Protein AF-A0A379X182-F1 (afdb_monomer_lite)

Secondary structure (DSSP, 8-state):
---SS-TTHHHHHHHHHHHT--GGGS------HHHHHHHHHHHHHTT----HHHHHHHHHHHHHPPTTPBP-----S-GGGGHHHHHHHHT---------TT-------------BPPP---

InterPro domains:
  IPR036052 Tryptophan synthase beta chain-like, PALP domain superfamily [G3DSA:3.40.50.1100] (1-92)
  IPR036052 Tryptophan synthase beta chain-like, PALP domain superfamily [SSF53686] (1-104)
  IPR051166 Threonine Synthase [PTHR42690] (25-92)

Radius of gyration: 17.29 Å; chains: 1; bounding box: 38×38×46 Å

Foldseek 3Di:
DDDPDPPCVVVVVVVCVVVVHDPVVDQDDDDDPVQLLVLQQVCVVVVAHAASVQSRQVVSQVVPDDPQWDWDTFRPDDCLVVQVVSCVSNVDDDPDPPVDPPDDDNPPDGDDTDRDRDDPDD

Organism: Salmonella enterica I (NCBI:txid59201)

pLDDT: mean 74.04, std 20.97, range [29.3, 92.88]

Structure (mmCIF, N/CA/C/O backbone):
data_AF-A0A379X182-F1
#
_entry.id   AF-A0A379X182-F1
#
loop_
_atom_site.group_PDB
_atom_site.id
_atom_site.type_symbol
_atom_site.label_atom_id
_atom_site.label_alt_id
_atom_site.label_comp_id
_atom_site.label_asym_id
_atom_site.label_entity_id
_atom_site.label_seq_id
_atom_site.pdbx_PDB_ins_code
_atom_site.Cartn_x
_atom_site.Cartn_y
_atom_site.Cartn_z
_atom_site.occupancy
_atom_site.B_iso_or_equiv
_atom_site.auth_seq_id
_atom_site.auth_comp_id
_atom_site.auth_asym_id
_atom_site.auth_atom_id
_atom_site.pdbx_PDB_model_num
ATOM 1 N N . MET A 1 1 ? 5.356 5.959 5.807 1.00 68.06 1 MET A N 1
ATOM 2 C CA . MET A 1 1 ? 6.675 5.278 5.816 1.00 68.06 1 MET A CA 1
ATOM 3 C C . MET A 1 1 ? 7.684 6.350 5.504 1.00 68.06 1 MET A C 1
ATOM 5 O O . MET A 1 1 ? 7.757 6.772 4.357 1.00 68.06 1 MET A O 1
ATOM 9 N N . ASP A 1 2 ? 8.414 6.812 6.511 1.00 71.25 2 ASP A N 1
ATOM 10 C CA . ASP A 1 2 ? 9.098 8.100 6.404 1.00 71.25 2 ASP A CA 1
ATOM 11 C C . ASP A 1 2 ? 10.567 7.863 6.065 1.00 71.25 2 ASP A C 1
ATOM 13 O O . ASP A 1 2 ? 11.452 7.887 6.916 1.00 71.25 2 ASP A O 1
ATOM 17 N N . VAL A 1 3 ? 10.810 7.538 4.794 1.00 74.69 3 VAL A N 1
ATOM 18 C CA . VAL A 1 3 ? 12.151 7.316 4.245 1.00 74.69 3 VAL A CA 1
ATOM 19 C C . VAL A 1 3 ? 12.287 8.140 2.972 1.00 74.69 3 VAL A C 1
ATOM 21 O O . VAL A 1 3 ? 11.701 7.806 1.948 1.00 74.69 3 VAL A O 1
ATOM 24 N N . SER A 1 4 ? 13.075 9.213 3.030 1.00 74.38 4 SER A N 1
ATOM 25 C CA . SER A 1 4 ? 13.344 10.088 1.880 1.00 74.38 4 SER A CA 1
ATOM 26 C C . SER A 1 4 ? 14.515 9.609 1.016 1.00 74.38 4 SER A C 1
ATOM 28 O O . SER A 1 4 ? 14.568 9.921 -0.169 1.00 74.38 4 SER A O 1
ATOM 30 N N . GLN A 1 5 ? 15.445 8.836 1.591 1.00 74.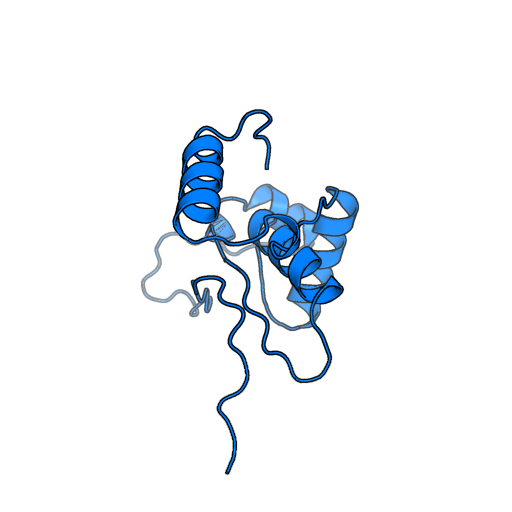25 5 GLN A N 1
ATOM 31 C CA . GLN A 1 5 ? 16.617 8.290 0.900 1.00 74.25 5 GLN A CA 1
ATOM 32 C C . GLN A 1 5 ? 16.759 6.786 1.187 1.00 74.25 5 GLN A C 1
ATOM 34 O O . GLN A 1 5 ? 17.330 6.390 2.208 1.00 74.25 5 GLN A O 1
ATOM 39 N N . PRO A 1 6 ? 16.211 5.914 0.324 1.00 82.06 6 PRO A N 1
ATOM 40 C CA . PRO A 1 6 ? 16.281 4.471 0.517 1.00 82.06 6 PRO A CA 1
ATOM 41 C C . PRO A 1 6 ? 17.712 3.944 0.309 1.00 82.06 6 PRO A C 1
ATOM 43 O O . PRO A 1 6 ? 18.164 3.767 -0.818 1.00 82.06 6 PRO A O 1
ATOM 46 N N . ASN A 1 7 ? 18.407 3.595 1.397 1.00 85.38 7 ASN A N 1
ATOM 47 C CA . ASN A 1 7 ? 19.800 3.107 1.363 1.00 85.38 7 ASN A CA 1
ATOM 48 C C . ASN A 1 7 ? 20.011 1.832 0.510 1.00 85.38 7 ASN A C 1
ATOM 50 O O . ASN A 1 7 ? 21.115 1.537 0.066 1.00 85.38 7 ASN A O 1
ATOM 54 N N . ASN A 1 8 ? 18.952 1.050 0.272 1.00 88.00 8 ASN A N 1
ATOM 55 C CA . ASN A 1 8 ? 19.019 -0.157 -0.559 1.00 88.00 8 ASN A CA 1
ATOM 56 C C . ASN A 1 8 ? 18.764 0.102 -2.053 1.00 88.00 8 ASN A C 1
ATOM 58 O O . ASN A 1 8 ? 18.924 -0.822 -2.847 1.00 88.00 8 ASN A O 1
ATOM 62 N N . TRP A 1 9 ? 18.387 1.317 -2.457 1.00 87.81 9 TRP A N 1
ATOM 63 C CA . TRP A 1 9 ? 18.048 1.620 -3.849 1.00 87.81 9 TRP A CA 1
ATOM 64 C C . TRP A 1 9 ? 19.186 1.358 -4.849 1.00 87.81 9 TRP A C 1
ATOM 66 O O . TRP A 1 9 ? 18.925 0.670 -5.838 1.00 87.81 9 TRP A O 1
ATOM 76 N N . PRO A 1 10 ? 20.458 1.706 -4.560 1.00 89.88 10 PRO A N 1
ATOM 77 C CA . PRO A 1 10 ? 21.566 1.362 -5.456 1.00 89.88 10 PRO A CA 1
ATOM 78 C C . PRO A 1 10 ? 21.709 -0.151 -5.706 1.00 89.88 10 PRO A C 1
ATOM 80 O O . PRO A 1 10 ? 22.172 -0.577 -6.762 1.00 89.88 10 PRO A O 1
ATOM 83 N N . ARG A 1 11 ? 21.285 -1.000 -4.752 1.00 91.62 11 ARG A N 1
ATOM 84 C CA . ARG A 1 11 ? 21.299 -2.465 -4.924 1.00 91.62 11 ARG A CA 1
ATOM 85 C C . ARG A 1 11 ? 20.204 -2.939 -5.879 1.00 91.62 11 ARG A C 1
ATOM 87 O O . ARG A 1 11 ? 20.420 -3.904 -6.607 1.00 91.62 11 ARG A O 1
ATOM 94 N N . VAL A 1 12 ? 19.045 -2.279 -5.868 1.00 88.81 12 VAL A N 1
ATOM 95 C CA . VAL A 1 12 ? 17.940 -2.572 -6.790 1.00 88.81 12 VAL A CA 1
ATOM 96 C C . VAL A 1 12 ? 18.345 -2.197 -8.213 1.00 88.81 12 VAL A C 1
ATOM 98 O O . VAL A 1 12 ? 18.229 -3.027 -9.110 1.00 88.81 12 VAL A O 1
ATOM 101 N N . GLU A 1 13 ? 18.904 -1.002 -8.412 1.00 88.00 13 GLU A N 1
ATOM 102 C CA . GLU A 1 13 ? 19.369 -0.540 -9.728 1.00 88.00 13 GLU A CA 1
ATOM 103 C C . GLU A 1 13 ? 20.413 -1.487 -10.334 1.00 88.00 13 GLU A C 1
ATOM 105 O O . GLU A 1 13 ? 20.289 -1.905 -11.487 1.00 88.00 13 GLU A O 1
ATOM 110 N N . GLU A 1 14 ? 21.403 -1.906 -9.540 1.00 90.50 14 GLU A N 1
ATOM 111 C CA . GLU A 1 14 ? 22.438 -2.833 -10.002 1.00 90.50 14 GLU A CA 1
ATOM 112 C C . GLU A 1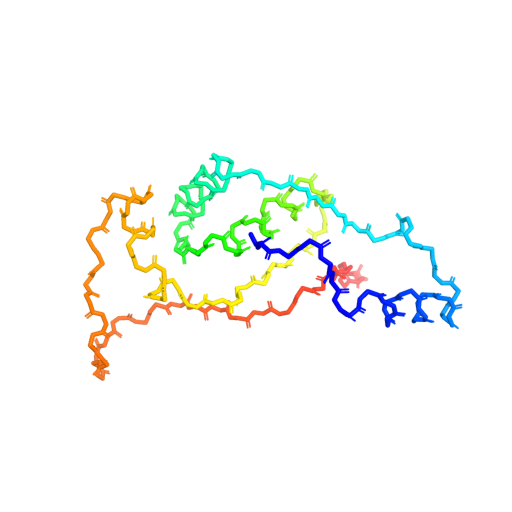 14 ? 21.871 -4.219 -10.351 1.00 90.50 14 GLU A C 1
ATOM 114 O O . GLU A 1 14 ? 22.301 -4.837 -11.329 1.00 90.50 14 GLU A O 1
ATOM 119 N N . LEU A 1 15 ? 20.883 -4.712 -9.596 1.00 91.69 15 LEU A N 1
ATOM 120 C CA . LEU A 1 15 ? 20.220 -5.982 -9.894 1.00 91.69 15 LEU A CA 1
ATOM 121 C C . LEU A 1 15 ? 19.470 -5.922 -11.230 1.00 91.69 15 LEU A C 1
ATOM 123 O O . LEU A 1 15 ? 19.633 -6.820 -12.059 1.00 91.69 15 LEU A O 1
ATOM 127 N N . PHE A 1 16 ? 18.691 -4.860 -11.453 1.00 90.44 16 PHE A N 1
ATOM 128 C CA . PHE A 1 16 ? 17.950 -4.655 -12.700 1.00 90.44 16 PHE A CA 1
ATOM 129 C C . PHE A 1 16 ? 18.900 -4.525 -13.893 1.00 90.44 16 PHE A C 1
ATOM 131 O O . PHE A 1 16 ? 18.687 -5.171 -14.921 1.00 90.44 16 PHE A O 1
ATOM 138 N N . ARG A 1 17 ? 20.008 -3.791 -13.726 1.00 89.69 17 ARG A N 1
ATOM 139 C CA . ARG A 1 17 ? 21.054 -3.657 -14.746 1.00 89.69 17 ARG A CA 1
ATOM 140 C C . ARG A 1 17 ? 21.669 -5.005 -15.121 1.00 89.69 17 ARG A C 1
ATOM 142 O O . ARG A 1 17 ? 21.776 -5.318 -16.302 1.00 89.69 17 ARG A O 1
ATOM 149 N N . ARG A 1 18 ? 22.048 -5.830 -14.135 1.00 92.69 18 ARG A N 1
ATOM 150 C CA . ARG A 1 18 ? 22.664 -7.152 -14.379 1.00 92.69 18 ARG A CA 1
ATOM 151 C C . ARG A 1 18 ? 21.709 -8.164 -14.999 1.00 92.69 18 ARG A C 1
ATOM 153 O O . ARG A 1 18 ? 22.154 -9.050 -15.721 1.00 92.69 18 ARG A O 1
ATOM 160 N N . LYS A 1 19 ? 20.420 -8.071 -14.680 1.00 89.88 19 LYS A N 1
ATOM 161 C CA . LYS A 1 19 ? 19.385 -8.974 -15.196 1.00 89.88 19 LYS A CA 1
ATOM 162 C C . LYS A 1 19 ? 18.754 -8.495 -16.504 1.00 89.88 19 LYS A C 1
ATOM 164 O O . LYS A 1 19 ? 17.941 -9.225 -17.059 1.00 89.88 19 LYS A O 1
ATOM 169 N N . ILE A 1 20 ? 19.158 -7.324 -17.009 1.00 87.94 20 ILE A N 1
ATOM 170 C CA . ILE A 1 20 ? 18.594 -6.695 -18.214 1.00 87.94 20 ILE A CA 1
ATOM 171 C C . ILE A 1 20 ? 17.071 -6.506 -18.055 1.00 87.94 20 ILE A C 1
ATOM 173 O O . ILE A 1 20 ? 16.285 -6.691 -18.980 1.00 87.94 20 ILE A O 1
ATOM 177 N N . TRP A 1 21 ? 16.642 -6.160 -16.840 1.00 89.69 21 TRP A N 1
ATOM 178 C CA . TRP A 1 21 ? 15.251 -5.843 -16.533 1.00 89.69 21 TRP A CA 1
ATOM 179 C C . TRP A 1 21 ? 15.019 -4.344 -16.649 1.00 89.69 21 TRP A C 1
ATOM 181 O O . TRP A 1 21 ? 15.896 -3.535 -16.335 1.00 89.69 21 TRP A O 1
ATOM 191 N N . ARG A 1 22 ? 13.815 -3.956 -17.072 1.00 84.56 22 ARG A N 1
ATOM 192 C CA . ARG A 1 22 ? 13.440 -2.544 -17.156 1.00 84.56 22 ARG A CA 1
ATOM 193 C C . ARG A 1 22 ? 12.808 -2.109 -15.843 1.00 84.56 22 ARG A C 1
ATOM 195 O O . ARG A 1 22 ? 11.845 -2.715 -15.390 1.00 84.56 22 ARG A O 1
ATOM 202 N N . LEU A 1 23 ? 13.297 -1.013 -15.263 1.00 82.50 23 LEU A N 1
ATOM 203 C CA . LEU A 1 23 ? 12.707 -0.429 -14.047 1.00 82.50 23 LEU A CA 1
ATOM 204 C C . LEU A 1 23 ? 11.228 -0.050 -14.232 1.00 82.50 23 LEU A C 1
ATOM 206 O O . LEU A 1 23 ? 10.478 -0.038 -13.265 1.00 82.50 23 LEU A O 1
ATOM 210 N N . THR A 1 24 ? 10.789 0.187 -15.471 1.00 82.00 24 THR A N 1
ATOM 211 C CA . THR A 1 24 ? 9.382 0.443 -15.822 1.00 82.00 24 THR A CA 1
ATOM 212 C C . THR A 1 24 ? 8.453 -0.743 -15.557 1.00 82.00 24 THR A C 1
ATOM 214 O O . THR A 1 24 ? 7.242 -0.567 -15.542 1.00 82.00 24 THR A O 1
ATOM 217 N N . GLU A 1 25 ? 8.990 -1.953 -15.384 1.00 80.75 25 GLU A N 1
ATOM 218 C CA . GLU A 1 25 ? 8.208 -3.153 -15.053 1.00 80.75 25 GLU A CA 1
ATOM 219 C C . GLU A 1 25 ? 7.925 -3.259 -13.542 1.00 80.75 25 GLU A C 1
ATOM 221 O O . GLU A 1 25 ? 7.104 -4.077 -13.119 1.00 80.75 25 GLU A O 1
ATOM 226 N N . LEU A 1 26 ? 8.566 -2.419 -12.718 1.00 83.38 26 LEU A N 1
ATOM 227 C CA . LEU A 1 26 ? 8.331 -2.350 -11.281 1.00 83.38 26 LEU A CA 1
ATOM 228 C C . LEU A 1 26 ? 7.116 -1.461 -10.978 1.00 83.38 26 LEU A C 1
ATOM 230 O O . LEU A 1 26 ? 7.138 -0.254 -11.210 1.00 83.38 26 LEU A O 1
ATOM 234 N N . GLY A 1 27 ? 6.065 -2.057 -10.413 1.00 83.38 27 GLY A N 1
ATOM 235 C CA . GLY A 1 27 ? 4.910 -1.313 -9.912 1.00 83.38 27 GLY A CA 1
ATOM 236 C C . GLY A 1 27 ? 5.283 -0.438 -8.713 1.00 83.38 27 GLY A C 1
ATOM 237 O O . GLY A 1 27 ? 5.973 -0.885 -7.796 1.00 83.38 27 GLY A O 1
ATOM 238 N N . TYR A 1 28 ? 4.815 0.808 -8.708 1.00 85.88 28 TYR A N 1
ATOM 239 C CA . TYR A 1 28 ? 5.022 1.759 -7.617 1.00 85.88 28 TYR A CA 1
ATOM 240 C C . TYR A 1 28 ? 3.737 2.540 -7.345 1.00 85.88 28 TYR A C 1
ATOM 242 O O . TYR A 1 28 ? 2.915 2.729 -8.240 1.00 85.88 28 TYR A O 1
ATOM 250 N N . ALA A 1 29 ? 3.550 2.989 -6.108 1.00 86.75 29 ALA A N 1
ATOM 251 C CA . ALA A 1 29 ? 2.463 3.886 -5.737 1.00 86.75 29 ALA A CA 1
ATOM 252 C C . ALA A 1 29 ? 2.867 4.714 -4.515 1.00 86.75 29 ALA A C 1
ATOM 254 O O . ALA A 1 29 ? 3.627 4.246 -3.665 1.00 86.75 29 ALA A O 1
ATOM 255 N N . ALA A 1 30 ? 2.317 5.921 -4.417 1.00 87.69 30 ALA A N 1
ATOM 256 C CA . ALA A 1 30 ? 2.350 6.735 -3.211 1.00 87.69 30 ALA A CA 1
ATOM 257 C C . ALA A 1 30 ? 0.923 6.832 -2.666 1.00 87.69 30 ALA A C 1
ATOM 259 O O . ALA A 1 30 ? -0.018 7.039 -3.429 1.00 87.69 30 ALA A O 1
ATOM 260 N N . VAL A 1 31 ? 0.767 6.642 -1.360 1.00 89.56 31 VAL A N 1
ATOM 261 C CA . VAL A 1 31 ? -0.532 6.643 -0.683 1.00 89.56 31 VAL A CA 1
ATOM 262 C C . VAL A 1 31 ? -0.431 7.588 0.503 1.00 89.56 31 VAL A C 1
ATOM 264 O O . VAL A 1 31 ? 0.517 7.491 1.279 1.00 89.56 31 VAL A O 1
ATOM 267 N N . ASP A 1 32 ? -1.388 8.503 0.621 1.00 91.62 32 ASP A N 1
ATOM 268 C CA . ASP A 1 32 ? -1.471 9.429 1.748 1.00 91.62 32 ASP A CA 1
ATOM 269 C C . ASP A 1 32 ? -2.117 8.786 2.989 1.00 91.62 32 ASP A C 1
ATOM 271 O O . ASP A 1 32 ? -2.698 7.691 2.950 1.00 91.62 32 ASP A O 1
ATOM 275 N N . ASP A 1 33 ? -2.030 9.485 4.118 1.00 89.31 33 ASP A N 1
ATOM 276 C CA . ASP A 1 33 ? -2.562 8.998 5.389 1.00 89.31 33 ASP A CA 1
ATOM 277 C C . ASP A 1 33 ? -4.085 8.846 5.360 1.00 89.31 33 ASP A C 1
ATOM 279 O O . ASP A 1 33 ? -4.619 7.893 5.925 1.00 89.31 33 ASP A O 1
ATOM 283 N N . THR A 1 34 ? -4.806 9.733 4.669 1.00 91.75 34 THR A N 1
ATOM 284 C CA . THR A 1 34 ? -6.275 9.676 4.607 1.00 91.75 34 THR A CA 1
ATOM 285 C C . THR A 1 34 ? -6.757 8.417 3.884 1.00 91.75 34 THR A C 1
ATOM 287 O O . THR A 1 34 ? -7.628 7.692 4.373 1.00 91.75 34 THR A O 1
ATOM 290 N N . THR A 1 35 ? -6.107 8.086 2.773 1.00 91.88 35 THR A N 1
ATOM 291 C CA . THR A 1 35 ? -6.336 6.884 1.978 1.00 91.88 35 THR A CA 1
ATOM 292 C C . THR A 1 35 ? -5.912 5.643 2.755 1.00 91.88 35 THR A C 1
ATOM 294 O O . THR A 1 35 ? -6.601 4.621 2.713 1.00 91.88 35 THR A O 1
ATOM 297 N N . THR A 1 36 ? -4.822 5.722 3.521 1.00 91.44 36 THR A N 1
ATOM 298 C CA . THR A 1 36 ? -4.374 4.634 4.401 1.00 91.44 36 THR A CA 1
ATOM 299 C C . THR A 1 36 ? -5.432 4.309 5.457 1.00 91.44 36 THR A C 1
ATOM 301 O O . THR A 1 36 ? -5.796 3.143 5.626 1.00 91.44 36 THR A O 1
ATOM 304 N N . GLN A 1 37 ? -6.006 5.324 6.108 1.00 91.19 37 GLN A N 1
ATOM 305 C CA . GLN A 1 37 ? -7.070 5.146 7.102 1.00 91.19 37 GLN A CA 1
ATOM 306 C C . GLN A 1 37 ? -8.333 4.522 6.496 1.00 91.19 37 GLN A C 1
ATOM 308 O O . GLN A 1 37 ? -8.891 3.575 7.056 1.00 91.19 37 GLN A O 1
ATOM 313 N N . GLN A 1 38 ? -8.764 5.004 5.327 1.00 92.88 38 GLN A N 1
ATOM 314 C CA . GLN A 1 38 ? -9.895 4.419 4.598 1.00 92.88 38 GLN A CA 1
ATOM 315 C C . GLN A 1 38 ? -9.628 2.955 4.241 1.00 92.88 38 GLN A C 1
ATOM 317 O O . GLN A 1 38 ? -10.460 2.085 4.492 1.00 92.88 38 GLN A O 1
ATOM 322 N N . THR A 1 39 ? -8.427 2.660 3.748 1.00 92.69 39 THR A N 1
ATOM 323 C CA . THR A 1 39 ? -8.017 1.304 3.378 1.00 92.69 39 THR A CA 1
ATOM 324 C C . THR A 1 39 ? -8.023 0.356 4.580 1.00 92.69 39 THR A C 1
ATOM 326 O O . THR A 1 39 ? -8.463 -0.789 4.474 1.00 92.69 39 THR A O 1
ATOM 329 N N . MET A 1 40 ? -7.600 0.820 5.759 1.00 90.44 4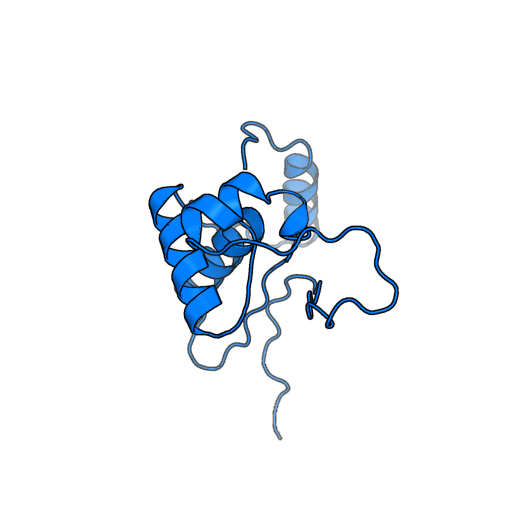0 MET A N 1
ATOM 330 C CA . MET A 1 40 ? -7.694 0.028 6.989 1.00 90.44 40 MET A CA 1
ATOM 331 C C . MET A 1 40 ? -9.149 -0.303 7.353 1.00 90.44 40 MET A C 1
ATOM 333 O O . MET A 1 40 ? -9.433 -1.421 7.793 1.00 90.44 40 MET A O 1
ATOM 337 N N . ARG A 1 41 ? -10.082 0.632 7.138 1.00 89.88 41 ARG A N 1
ATOM 338 C CA . ARG A 1 41 ? -11.521 0.402 7.352 1.00 89.88 41 ARG A CA 1
ATOM 339 C C . ARG A 1 41 ? -12.087 -0.607 6.353 1.00 89.88 41 ARG A C 1
ATOM 341 O O . ARG A 1 41 ? -12.843 -1.488 6.755 1.00 89.88 41 ARG A O 1
ATOM 348 N N . GLU A 1 42 ? -11.678 -0.540 5.088 1.00 90.88 42 GLU A N 1
ATOM 349 C CA . GLU A 1 42 ? -12.050 -1.533 4.073 1.00 90.88 42 GLU A CA 1
ATOM 350 C C . GLU A 1 42 ? -11.546 -2.939 4.424 1.00 90.88 42 GLU A C 1
ATOM 352 O O . GLU A 1 42 ? -12.299 -3.910 4.353 1.00 90.88 42 GLU A O 1
ATOM 357 N N . LEU A 1 43 ? -10.278 -3.064 4.830 1.00 88.44 43 LEU A N 1
ATOM 358 C CA . LEU A 1 43 ? -9.697 -4.343 5.247 1.00 88.44 43 LEU A CA 1
ATOM 359 C C . LEU A 1 43 ? -10.449 -4.920 6.452 1.00 88.44 43 LEU A C 1
ATOM 361 O O . LEU A 1 43 ? -10.799 -6.103 6.450 1.00 88.44 43 LEU A O 1
ATOM 365 N N . LYS A 1 44 ? -10.798 -4.072 7.428 1.00 86.12 44 LYS A N 1
ATOM 366 C CA . LYS A 1 44 ? -11.642 -4.462 8.565 1.00 86.12 44 LYS A CA 1
ATOM 367 C C . LYS A 1 44 ? -13.017 -4.951 8.108 1.00 86.12 44 LYS A C 1
ATOM 369 O O . LYS A 1 44 ? -13.483 -5.960 8.631 1.00 86.12 44 LYS A O 1
ATOM 374 N N . ALA A 1 45 ? -13.651 -4.286 7.140 1.00 87.25 45 ALA A N 1
ATOM 375 C CA . ALA A 1 45 ? -14.937 -4.714 6.583 1.00 87.25 45 ALA A CA 1
ATOM 376 C C . ALA A 1 45 ? -14.849 -6.088 5.891 1.00 87.25 45 ALA A C 1
ATOM 378 O O . ALA A 1 45 ? -15.807 -6.855 5.921 1.00 87.25 45 ALA A O 1
ATOM 379 N N . LYS A 1 46 ? -13.676 -6.444 5.351 1.00 87.69 46 LYS A N 1
ATOM 380 C CA . LYS A 1 46 ? -13.364 -7.787 4.831 1.00 87.69 46 LYS A CA 1
ATOM 381 C C . LYS A 1 46 ? -12.988 -8.808 5.917 1.00 87.69 46 LYS A C 1
ATOM 383 O O . LYS A 1 46 ? -12.665 -9.947 5.594 1.00 87.69 46 LYS A O 1
ATOM 388 N N . GLY A 1 47 ? -13.008 -8.423 7.194 1.00 84.75 47 GLY A N 1
ATOM 389 C CA . GLY A 1 47 ? -12.660 -9.290 8.322 1.00 84.75 47 GLY A CA 1
ATOM 390 C C . GLY A 1 47 ? -11.159 -9.390 8.618 1.00 84.75 47 GLY A C 1
ATOM 391 O O . GLY A 1 47 ? -10.761 -10.235 9.418 1.00 84.75 47 GLY A O 1
ATOM 392 N N . TYR A 1 48 ? -10.324 -8.536 8.017 1.00 83.62 48 TYR A N 1
ATOM 393 C CA . TYR A 1 48 ? -8.876 -8.525 8.227 1.00 83.62 48 TYR A CA 1
ATOM 394 C C . TYR A 1 48 ? -8.421 -7.252 8.947 1.00 83.62 48 TYR A C 1
ATOM 396 O O . TYR A 1 48 ? -8.553 -6.142 8.434 1.00 83.62 48 TYR A O 1
ATOM 404 N N . ILE A 1 49 ? -7.859 -7.398 10.148 1.00 84.56 49 ILE A N 1
ATOM 405 C CA . ILE A 1 49 ? -7.296 -6.262 10.885 1.00 84.56 49 ILE A CA 1
ATOM 406 C C . ILE A 1 49 ? -5.838 -6.094 10.469 1.00 84.56 49 ILE A C 1
ATOM 408 O O . ILE A 1 49 ? -4.992 -6.924 10.793 1.00 84.56 49 ILE A O 1
ATOM 412 N N . SER A 1 50 ? -5.568 -4.992 9.781 1.00 85.38 50 SER A N 1
ATOM 413 C CA . SER A 1 50 ? -4.238 -4.629 9.306 1.00 85.38 50 SER A CA 1
ATOM 414 C C . SER A 1 50 ? -3.662 -3.439 10.074 1.00 85.38 50 SER A C 1
ATOM 416 O O . SER A 1 50 ? -4.326 -2.822 10.907 1.00 85.38 50 SER A O 1
ATOM 418 N N . GLU A 1 51 ? -2.413 -3.117 9.769 1.00 86.44 51 GLU A N 1
ATOM 419 C CA . GLU A 1 51 ? -1.680 -1.948 10.252 1.00 86.44 51 GLU A CA 1
ATOM 420 C C . GLU A 1 51 ? -1.358 -0.994 9.079 1.00 86.44 51 GLU A C 1
ATOM 422 O O . GLU A 1 51 ? -1.530 -1.398 7.919 1.00 86.44 51 GLU A O 1
ATOM 427 N N . PRO A 1 52 ? -0.974 0.273 9.333 1.00 87.38 52 PRO A N 1
ATOM 428 C CA . PRO A 1 52 ? -0.879 1.284 8.280 1.00 87.38 52 PRO A CA 1
ATOM 429 C C . PRO A 1 52 ? 0.114 0.942 7.154 1.00 87.38 52 PRO A C 1
ATOM 431 O O . PRO A 1 52 ? -0.178 1.230 5.997 1.00 87.38 52 PRO A O 1
ATOM 434 N N . HIS A 1 53 ? 1.240 0.273 7.426 1.00 88.19 53 HIS A N 1
ATOM 435 C CA . HIS A 1 53 ? 2.234 -0.068 6.395 1.00 88.19 53 HIS A CA 1
ATOM 436 C C . HIS A 1 53 ? 1.675 -1.094 5.397 1.00 88.19 53 HIS A C 1
ATOM 438 O O . HIS A 1 53 ? 1.787 -0.931 4.181 1.00 88.19 53 HIS A O 1
ATOM 444 N N . ALA A 1 54 ? 1.014 -2.127 5.904 1.00 87.88 54 ALA A N 1
ATOM 445 C CA . ALA A 1 54 ? 0.347 -3.152 5.123 1.00 87.88 54 ALA A CA 1
ATOM 446 C C . ALA A 1 54 ? -0.884 -2.608 4.394 1.00 87.88 54 ALA A C 1
ATOM 448 O O . ALA A 1 54 ? -1.166 -3.040 3.280 1.00 87.88 54 ALA A O 1
ATOM 449 N N . ALA A 1 55 ? -1.595 -1.637 4.977 1.00 90.69 55 ALA A N 1
ATOM 450 C CA . ALA A 1 55 ? -2.693 -0.955 4.297 1.00 90.69 55 ALA A CA 1
ATOM 451 C C . ALA A 1 55 ? -2.208 -0.174 3.065 1.00 90.69 55 ALA A C 1
ATOM 453 O O . ALA A 1 55 ? -2.827 -0.284 2.008 1.00 90.69 55 ALA A O 1
ATOM 454 N N . VAL A 1 56 ? -1.069 0.524 3.150 1.00 90.81 56 VAL A N 1
ATOM 455 C CA . VAL A 1 56 ? -0.440 1.173 1.983 1.00 90.81 56 VAL A CA 1
ATOM 456 C C . VAL A 1 56 ? -0.107 0.147 0.895 1.00 90.81 56 VAL A C 1
ATOM 458 O O . VAL A 1 56 ? -0.460 0.344 -0.269 1.00 90.81 56 VAL A O 1
ATOM 461 N N . ALA A 1 57 ? 0.513 -0.979 1.266 1.00 88.88 57 ALA A N 1
ATOM 462 C CA . ALA A 1 57 ? 0.861 -2.039 0.318 1.00 88.88 57 ALA A CA 1
ATOM 463 C C . ALA A 1 57 ? -0.378 -2.674 -0.335 1.00 88.88 57 ALA A C 1
ATOM 465 O O . ALA A 1 57 ? -0.404 -2.882 -1.547 1.00 88.88 57 ALA A O 1
ATOM 466 N N . TYR A 1 58 ? -1.423 -2.946 0.448 1.00 91.19 58 TYR A N 1
ATOM 467 C CA . TYR A 1 58 ? -2.687 -3.466 -0.065 1.00 91.19 58 TYR A CA 1
ATOM 468 C C . TYR A 1 58 ? -3.366 -2.473 -1.012 1.00 91.19 58 TYR A C 1
ATOM 470 O O . TYR A 1 58 ? -3.872 -2.891 -2.050 1.00 91.19 58 TYR A O 1
ATOM 478 N N . ARG A 1 59 ? -3.353 -1.169 -0.702 1.00 92.25 59 ARG A N 1
ATOM 479 C CA . ARG A 1 59 ? -3.930 -0.144 -1.579 1.00 92.25 59 ARG A CA 1
ATOM 480 C C . ARG A 1 59 ? -3.221 -0.109 -2.931 1.00 92.25 59 ARG A C 1
ATOM 482 O O . ARG A 1 59 ? -3.883 -0.196 -3.961 1.00 92.25 59 ARG A O 1
ATOM 489 N N . ALA A 1 60 ? -1.891 -0.048 -2.911 1.00 90.50 60 ALA A N 1
ATOM 490 C CA . ALA A 1 60 ? -1.070 -0.056 -4.119 1.00 90.50 60 ALA A CA 1
ATOM 491 C C . ALA A 1 60 ? -1.311 -1.314 -4.966 1.00 90.50 60 ALA A C 1
ATOM 493 O O . ALA A 1 60 ? -1.473 -1.229 -6.180 1.00 90.50 60 ALA A O 1
ATOM 494 N N . LEU A 1 61 ? -1.384 -2.476 -4.313 1.00 90.38 61 LEU A N 1
ATOM 495 C CA . LEU A 1 61 ? -1.657 -3.748 -4.968 1.00 90.38 61 LEU A CA 1
ATOM 496 C C . LEU A 1 61 ? -3.050 -3.772 -5.600 1.00 90.38 61 LEU A C 1
ATOM 498 O O . LEU A 1 61 ? -3.181 -4.141 -6.759 1.00 90.38 61 LEU A O 1
ATOM 502 N N . ARG A 1 62 ? -4.083 -3.386 -4.845 1.00 88.94 62 ARG A N 1
ATOM 503 C CA . ARG A 1 62 ? -5.483 -3.418 -5.286 1.00 88.94 62 ARG A CA 1
ATOM 504 C C . ARG A 1 62 ? -5.701 -2.579 -6.542 1.00 88.94 62 ARG A C 1
ATOM 506 O O . ARG A 1 62 ? -6.464 -2.987 -7.407 1.00 88.94 62 ARG A O 1
ATOM 513 N N . ASP A 1 63 ? -5.032 -1.435 -6.634 1.00 88.38 63 ASP A N 1
ATOM 514 C CA . ASP A 1 63 ? -5.183 -0.515 -7.763 1.00 88.38 63 ASP A CA 1
ATOM 515 C C . ASP A 1 63 ? -4.418 -0.965 -9.019 1.00 88.38 63 ASP A C 1
ATOM 517 O O . ASP A 1 63 ? -4.713 -0.496 -10.114 1.00 88.38 63 ASP A O 1
ATOM 521 N N . GLN A 1 64 ? -3.444 -1.870 -8.874 1.00 87.00 64 GLN A N 1
ATOM 522 C CA . GLN A 1 64 ? -2.594 -2.371 -9.964 1.00 87.00 64 GLN A CA 1
ATOM 523 C C . GLN A 1 64 ? -2.855 -3.841 -10.321 1.00 87.00 64 GLN A C 1
ATOM 525 O O . GLN A 1 64 ? -2.128 -4.411 -11.141 1.00 87.00 64 GLN A O 1
ATOM 530 N N . LEU A 1 65 ? -3.833 -4.477 -9.674 1.00 89.06 65 LEU A N 1
ATOM 531 C CA . LEU A 1 65 ? -4.150 -5.885 -9.877 1.00 89.06 65 LEU A CA 1
ATOM 532 C C . LEU A 1 65 ? -5.081 -6.045 -11.079 1.00 89.06 65 LEU A C 1
ATOM 534 O O . LEU A 1 65 ? -6.192 -5.510 -11.079 1.00 89.06 65 LEU A O 1
ATOM 538 N N . ASN A 1 66 ? -4.652 -6.808 -12.084 1.00 87.25 66 ASN A N 1
ATOM 539 C CA . ASN A 1 66 ? -5.496 -7.086 -13.241 1.00 87.25 66 ASN A CA 1
ATOM 540 C C . ASN A 1 66 ? -6.500 -8.215 -12.944 1.00 87.25 66 ASN A C 1
ATOM 542 O O . ASN A 1 66 ? -6.246 -9.078 -12.095 1.00 87.25 66 ASN A O 1
ATOM 546 N N . PRO A 1 67 ? -7.635 -8.271 -13.666 1.00 85.50 67 PRO A N 1
ATOM 547 C CA . PRO A 1 67 ? -8.546 -9.408 -13.592 1.00 85.50 67 PRO A CA 1
ATOM 548 C C . PRO A 1 67 ? -7.813 -10.723 -13.903 1.00 85.50 67 PRO A C 1
ATOM 550 O O . PRO A 1 67 ? -7.153 -10.839 -14.932 1.00 85.50 67 PRO A O 1
ATOM 553 N N . GLY A 1 68 ? -7.937 -11.715 -13.018 1.00 87.12 68 GLY A N 1
ATOM 554 C CA . GLY A 1 68 ? -7.283 -13.024 -13.162 1.00 87.12 68 GLY A CA 1
ATOM 555 C C . GLY A 1 68 ? -5.890 -13.131 -12.531 1.00 87.12 68 GLY A C 1
ATOM 556 O O . GLY A 1 68 ? -5.331 -14.226 -12.493 1.00 87.12 68 GLY A O 1
ATOM 557 N N . GLU A 1 69 ? -5.339 -12.042 -11.991 1.00 87.44 69 GLU A N 1
ATOM 558 C CA . GLU A 1 69 ? -4.093 -12.076 -11.222 1.00 87.44 69 GLU A CA 1
ATOM 559 C C . GLU A 1 69 ? -4.354 -12.309 -9.729 1.00 87.44 69 GLU A C 1
ATOM 561 O O . GLU A 1 69 ? -5.329 -11.820 -9.153 1.00 87.44 69 GLU A O 1
ATOM 566 N N . TYR A 1 70 ? -3.427 -13.009 -9.071 1.00 87.56 70 TYR A N 1
ATOM 567 C CA . TYR A 1 70 ? -3.398 -13.108 -7.616 1.00 87.56 70 TYR A CA 1
ATOM 568 C C . TYR A 1 70 ? -2.412 -12.093 -7.044 1.00 87.56 70 TYR A C 1
ATOM 570 O O . TYR A 1 70 ? -1.215 -12.114 -7.337 1.00 87.56 70 TYR A O 1
ATOM 578 N N . GLY A 1 71 ? -2.936 -11.199 -6.210 1.00 84.50 71 GLY A N 1
ATOM 579 C CA . GLY A 1 71 ? -2.154 -10.186 -5.519 1.00 84.50 71 GLY A CA 1
ATOM 580 C C . GLY A 1 71 ? -1.787 -10.615 -4.103 1.00 84.50 71 GLY A C 1
ATOM 581 O O . GLY A 1 71 ? -2.619 -11.159 -3.378 1.00 84.50 71 GLY A O 1
ATOM 582 N N . LEU A 1 72 ? -0.564 -10.299 -3.680 1.00 87.44 72 LEU A N 1
ATOM 583 C CA . LEU A 1 72 ? -0.086 -10.561 -2.327 1.00 87.44 72 LEU A CA 1
ATOM 584 C C . LEU A 1 72 ? 0.624 -9.326 -1.766 1.00 87.44 72 LEU A C 1
ATOM 586 O O . LEU A 1 72 ? 1.490 -8.764 -2.428 1.00 87.44 72 LEU A O 1
ATOM 590 N N . PHE A 1 73 ? 0.254 -8.887 -0.560 1.00 87.00 73 PHE A N 1
ATOM 591 C CA . PHE A 1 73 ? 0.850 -7.725 0.108 1.00 87.00 73 PHE A CA 1
ATOM 592 C C . PHE A 1 73 ? 1.515 -8.107 1.436 1.00 87.00 73 PHE A C 1
ATOM 594 O O . PHE A 1 73 ? 1.123 -9.063 2.102 1.00 87.00 73 PHE A O 1
ATOM 601 N N . LEU A 1 74 ? 2.522 -7.323 1.826 1.00 81.19 74 LEU A N 1
ATOM 602 C CA . LEU A 1 74 ? 3.348 -7.570 3.005 1.00 81.19 74 LEU A CA 1
ATOM 603 C C . LEU A 1 74 ? 2.749 -6.964 4.274 1.00 81.19 74 LEU A C 1
ATOM 605 O O . LEU A 1 74 ? 2.703 -5.744 4.418 1.00 81.19 74 LEU A O 1
ATOM 609 N N . GLY A 1 75 ? 2.406 -7.821 5.235 1.00 83.62 75 GLY A N 1
ATOM 610 C CA . GLY A 1 75 ? 2.255 -7.439 6.639 1.00 83.62 75 GLY A CA 1
ATOM 611 C C . GLY A 1 75 ? 3.623 -7.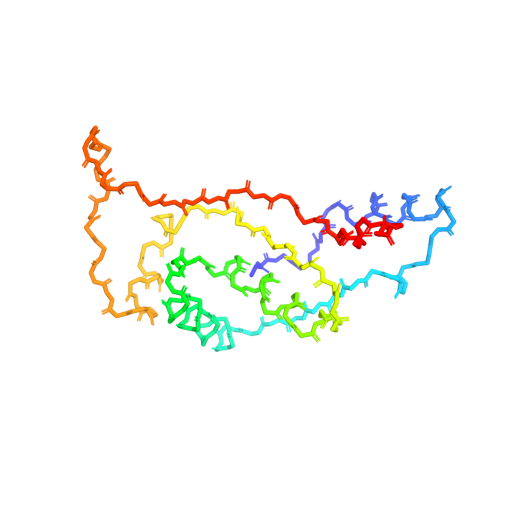259 7.290 1.00 83.62 75 GLY A C 1
ATOM 612 O O . GLY A 1 75 ? 4.205 -8.239 7.747 1.00 83.62 75 GLY A O 1
ATOM 613 N N . THR A 1 76 ? 4.172 -6.043 7.299 1.00 81.00 76 THR A N 1
ATOM 614 C CA . THR A 1 76 ? 5.538 -5.799 7.809 1.00 81.00 76 THR A CA 1
ATOM 615 C C . THR A 1 76 ? 5.605 -5.707 9.331 1.00 81.00 76 THR A C 1
ATOM 617 O O . THR A 1 76 ? 6.682 -5.834 9.914 1.00 81.00 76 THR A O 1
ATOM 620 N N . ALA A 1 77 ? 4.466 -5.501 9.990 1.00 78.38 77 ALA A N 1
ATOM 621 C CA . ALA A 1 77 ? 4.377 -5.418 11.435 1.00 78.38 77 ALA A CA 1
ATOM 622 C C . ALA A 1 77 ? 3.067 -6.008 11.961 1.00 78.38 77 ALA A C 1
ATOM 624 O O . ALA A 1 77 ? 2.051 -6.073 11.272 1.00 78.38 77 ALA A O 1
ATOM 625 N N . HIS A 1 78 ? 3.084 -6.396 13.235 1.00 77.56 78 HIS A N 1
ATOM 626 C CA . HIS A 1 78 ? 1.869 -6.772 13.941 1.00 77.56 78 HIS A CA 1
ATOM 627 C C . HIS A 1 78 ? 1.066 -5.508 14.328 1.00 77.56 78 HIS A C 1
ATOM 629 O O . HIS A 1 78 ? 1.666 -4.586 14.891 1.00 77.56 78 HIS A O 1
ATOM 635 N N . PRO A 1 79 ? -0.274 -5.463 14.148 1.00 78.00 79 PRO A N 1
ATOM 636 C CA . PRO A 1 79 ? -1.102 -4.291 14.477 1.00 78.00 79 PRO A CA 1
ATOM 637 C C . PRO A 1 79 ? -0.960 -3.785 15.914 1.00 78.00 79 PRO A C 1
ATOM 639 O O . PRO A 1 79 ? -1.007 -2.586 16.159 1.00 78.00 79 PRO A O 1
ATOM 642 N N . ALA A 1 80 ? -0.689 -4.687 16.862 1.00 75.25 80 ALA A N 1
ATOM 643 C CA . ALA A 1 80 ? -0.424 -4.329 18.260 1.00 75.25 80 ALA A CA 1
ATOM 644 C C . ALA A 1 80 ? 0.774 -3.377 18.456 1.00 75.25 80 ALA A C 1
ATOM 646 O O . ALA A 1 80 ? 0.815 -2.674 19.461 1.00 75.25 80 ALA A O 1
ATOM 647 N N . LYS A 1 81 ? 1.733 -3.326 17.517 1.00 76.38 81 LYS A N 1
ATOM 648 C CA . LYS A 1 81 ? 2.836 -2.352 17.553 1.00 76.38 81 LYS A CA 1
ATOM 649 C C . LYS A 1 81 ? 2.332 -0.917 17.356 1.00 76.38 81 LYS A C 1
ATOM 651 O O . LYS A 1 81 ? 2.923 0.009 17.891 1.00 76.38 81 LYS A O 1
ATOM 656 N N . PHE A 1 82 ? 1.230 -0.751 16.627 1.00 81.56 82 PHE A N 1
ATOM 657 C CA . PHE A 1 82 ? 0.615 0.535 16.295 1.00 81.56 82 PHE A CA 1
ATOM 658 C C . PHE A 1 82 ? -0.748 0.688 16.971 1.00 81.56 82 PHE A C 1
ATOM 660 O O . PHE A 1 82 ? -1.684 1.210 16.371 1.00 81.56 82 PHE A O 1
ATOM 667 N N . LYS A 1 83 ? -0.869 0.196 18.214 1.00 76.88 83 LYS A N 1
ATOM 668 C CA . LYS A 1 83 ? -2.142 0.105 18.939 1.00 76.88 83 LYS A CA 1
ATOM 669 C C . LYS A 1 83 ? -2.927 1.421 18.903 1.00 76.88 83 LYS A C 1
ATOM 671 O O . LYS A 1 83 ? -4.066 1.406 18.463 1.00 76.88 83 LYS A O 1
ATOM 676 N N . GLU A 1 84 ? -2.313 2.538 19.285 1.00 81.94 84 GLU A N 1
ATOM 677 C CA . GLU A 1 84 ? -2.984 3.848 19.337 1.00 81.94 84 GLU A CA 1
ATOM 678 C C . GLU A 1 84 ? -3.539 4.277 17.972 1.00 81.94 84 GLU A C 1
ATOM 680 O O . GLU A 1 84 ? -4.704 4.657 17.861 1.00 81.94 84 GLU A O 1
ATOM 685 N N . SER A 1 85 ? -2.740 4.147 16.908 1.00 82.75 85 SER A N 1
ATOM 686 C CA . SER A 1 85 ? -3.172 4.472 15.546 1.00 82.75 85 SER A CA 1
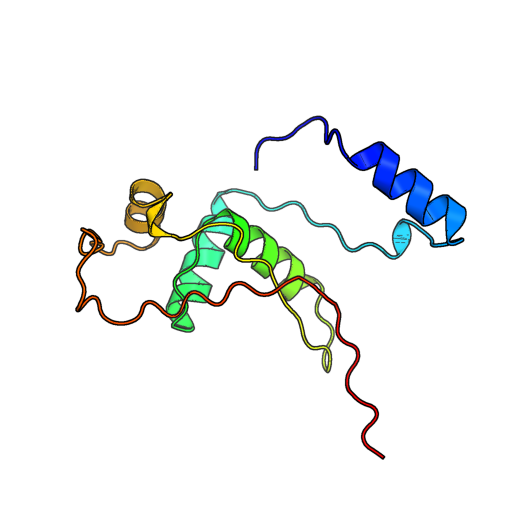ATOM 687 C C . SER A 1 85 ? -4.299 3.549 15.080 1.00 82.75 85 SER A C 1
ATOM 689 O O . SER A 1 85 ? -5.292 4.009 14.528 1.00 82.75 85 SER A O 1
ATOM 691 N N . VAL A 1 86 ? -4.180 2.242 15.324 1.00 82.94 86 VAL A N 1
ATOM 692 C CA . VAL A 1 86 ? -5.186 1.251 14.917 1.00 82.94 86 VAL A CA 1
ATOM 693 C C . VAL A 1 86 ? -6.504 1.462 15.668 1.00 82.94 86 VAL A C 1
ATOM 695 O O . VAL A 1 86 ? -7.564 1.411 15.048 1.00 82.94 86 VAL A O 1
ATOM 698 N N . GLU A 1 87 ? -6.457 1.723 16.975 1.00 85.00 87 GLU A N 1
ATOM 699 C CA . GLU A 1 87 ? -7.644 1.991 17.798 1.00 85.00 87 GLU A CA 1
ATOM 700 C C . GLU A 1 87 ? -8.339 3.291 17.382 1.00 85.00 87 GLU A C 1
ATOM 702 O O . GLU A 1 87 ? -9.561 3.297 17.244 1.00 85.00 87 GLU A O 1
ATOM 707 N N . SER A 1 88 ? -7.569 4.349 17.107 1.00 85.25 88 SER A N 1
ATOM 708 C CA . SER A 1 88 ? -8.084 5.631 16.609 1.00 85.25 88 SER A CA 1
ATOM 709 C C . SER A 1 88 ? -8.801 5.480 15.261 1.00 85.25 88 SER A C 1
ATOM 711 O O . SER A 1 88 ? -9.912 5.968 15.074 1.00 85.25 88 SER A O 1
ATOM 713 N N . ILE A 1 89 ? -8.214 4.730 14.324 1.00 84.19 89 ILE A N 1
ATOM 714 C CA . ILE A 1 89 ? -8.744 4.596 12.957 1.00 84.19 89 ILE A CA 1
ATOM 715 C C . ILE A 1 89 ? -9.945 3.647 12.891 1.00 84.19 89 ILE A C 1
ATOM 717 O O . ILE A 1 89 ? -10.881 3.869 12.111 1.00 84.19 89 ILE A O 1
ATOM 721 N N . LEU A 1 90 ? -9.894 2.553 13.659 1.00 81.62 90 LEU A N 1
ATOM 722 C CA . LEU A 1 90 ? -10.888 1.481 13.618 1.00 81.62 90 LEU A CA 1
ATOM 723 C C . LEU A 1 90 ? -11.963 1.605 14.700 1.00 81.62 90 LEU A C 1
ATOM 725 O O . LEU A 1 90 ? -12.845 0.740 14.723 1.00 81.62 90 LEU A O 1
ATOM 729 N N . GLU A 1 91 ? -11.884 2.614 15.572 1.00 75.12 91 GLU A N 1
ATOM 730 C CA . GLU A 1 91 ? -12.836 2.900 16.658 1.00 75.12 91 GLU A CA 1
ATOM 731 C C . GLU A 1 91 ? -13.171 1.645 17.484 1.00 75.12 91 GLU A C 1
ATOM 733 O O . GLU A 1 91 ? -14.310 1.386 17.870 1.00 75.12 91 GLU A O 1
ATOM 738 N N . LYS A 1 92 ? -12.167 0.787 17.697 1.00 66.75 92 LYS A N 1
ATOM 739 C CA . LYS A 1 92 ? -12.318 -0.485 18.404 1.00 66.75 92 LYS A CA 1
ATOM 740 C C . LYS A 1 92 ? -11.312 -0.543 19.533 1.00 66.75 92 LYS A C 1
ATOM 742 O O . LYS A 1 92 ? -10.119 -0.430 19.285 1.00 66.75 92 LYS A O 1
ATOM 747 N N . LEU A 1 93 ? -11.797 -0.808 20.743 1.00 55.22 93 LEU A N 1
ATOM 748 C CA . LEU A 1 93 ? -10.941 -1.108 21.882 1.00 55.22 93 LEU A CA 1
ATOM 749 C C . LEU A 1 93 ? -10.217 -2.435 21.619 1.00 55.22 93 LEU A C 1
ATOM 751 O O . LEU A 1 93 ? -10.857 -3.482 21.470 1.00 55.22 93 LEU A O 1
ATOM 755 N N . TRP A 1 94 ? -8.891 -2.407 21.536 1.00 54.53 94 TRP A N 1
ATOM 756 C CA . TRP A 1 94 ? -8.096 -3.619 21.434 1.00 54.53 94 TRP A CA 1
ATOM 757 C C . TRP A 1 94 ? -7.939 -4.215 22.838 1.00 54.53 94 TRP A C 1
ATOM 759 O O . TRP A 1 94 ? -7.377 -3.550 23.717 1.00 54.53 94 TRP A O 1
ATOM 769 N N . PRO A 1 95 ? -8.367 -5.471 23.090 1.00 47.47 95 PRO A N 1
ATOM 770 C CA . PRO A 1 95 ? -8.001 -6.146 24.323 1.00 47.47 95 PRO A CA 1
ATOM 771 C C . PRO A 1 95 ? -6.484 -6.282 24.307 1.00 47.47 95 PRO A C 1
ATOM 773 O O . PRO A 1 95 ? -5.914 -6.955 23.446 1.00 47.47 95 PRO A O 1
ATOM 776 N N . CYS A 1 96 ? -5.819 -5.564 25.205 1.00 39.69 96 CYS A N 1
ATOM 777 C CA . CYS A 1 96 ? -4.375 -5.572 25.338 1.00 39.69 96 CYS A CA 1
ATOM 778 C C . CYS A 1 96 ? -3.860 -7.020 25.333 1.00 39.69 96 CYS A C 1
ATOM 780 O O . CYS A 1 96 ? -4.156 -7.805 26.231 1.00 39.69 96 CYS A O 1
ATOM 782 N N . LEU A 1 97 ? -3.066 -7.366 24.314 1.00 41.12 97 LEU A N 1
ATOM 783 C CA . LEU A 1 97 ? -2.266 -8.587 24.288 1.00 41.12 97 LEU A CA 1
ATOM 784 C C . LEU A 1 97 ? -1.152 -8.433 25.335 1.00 41.12 97 LEU A C 1
ATOM 786 O O . LEU A 1 97 ? 0.021 -8.275 25.009 1.00 41.12 97 LEU A O 1
ATOM 790 N N . LYS A 1 98 ? -1.503 -8.509 26.625 1.00 35.84 98 LYS A N 1
ATOM 791 C CA . LYS A 1 98 ? -0.597 -9.185 27.552 1.00 35.84 98 LYS A CA 1
ATOM 792 C C . LYS A 1 98 ? -0.453 -10.584 26.976 1.00 35.84 98 LYS A C 1
ATOM 794 O O . LYS A 1 98 ? -1.467 -11.203 26.663 1.00 35.84 98 LYS A O 1
ATOM 799 N N . ARG A 1 99 ? 0.784 -11.025 26.750 1.00 37.56 99 ARG A N 1
ATOM 800 C CA . ARG A 1 99 ? 1.134 -12.361 26.258 1.00 37.56 99 ARG A CA 1
ATOM 801 C C . ARG A 1 99 ? 0.334 -13.391 27.067 1.00 37.56 99 ARG A C 1
ATOM 803 O O . ARG A 1 99 ? 0.701 -13.716 28.188 1.00 37.56 99 ARG A O 1
ATOM 810 N N . SER A 1 100 ? -0.812 -13.798 26.535 1.00 35.25 100 SER A N 1
ATOM 811 C CA . SER A 1 100 ? -1.763 -14.683 27.191 1.00 35.25 100 SER A CA 1
ATOM 812 C C . SER A 1 100 ? -1.735 -15.983 26.407 1.00 35.25 100 SER A C 1
ATOM 814 O O . SER A 1 100 ? -1.931 -15.934 25.189 1.00 35.25 100 SER A O 1
ATOM 816 N N . PRO A 1 101 ? -1.490 -17.131 27.058 1.00 43.62 101 PRO A N 1
ATOM 817 C CA . PRO A 1 101 ? -1.469 -18.426 26.381 1.00 43.62 101 PRO A CA 1
ATOM 818 C C . PRO A 1 101 ? -2.817 -18.787 25.729 1.00 43.62 101 PRO A C 1
ATOM 820 O O . PRO A 1 101 ? -2.848 -19.668 24.880 1.00 43.62 101 PRO A O 1
ATOM 823 N N . ASN A 1 102 ? -3.898 -18.062 26.055 1.00 39.81 102 ASN A N 1
ATOM 824 C CA . ASN A 1 102 ? -5.255 -18.281 25.546 1.00 39.81 102 ASN A CA 1
ATOM 825 C C . ASN A 1 102 ? -5.797 -17.113 24.698 1.00 39.81 102 ASN A C 1
ATOM 827 O O . ASN A 1 102 ? -7.012 -16.943 24.587 1.00 39.81 102 ASN A O 1
ATOM 831 N N . ALA A 1 103 ? -4.937 -16.259 24.129 1.00 42.62 103 ALA A N 1
ATOM 832 C CA . ALA A 1 103 ? -5.418 -15.202 23.241 1.00 42.62 103 ALA A CA 1
ATOM 833 C C . ALA A 1 103 ? -6.082 -15.819 21.989 1.00 42.62 103 ALA A C 1
ATOM 835 O O . ALA A 1 103 ? -5.458 -16.666 21.342 1.00 42.62 103 ALA A O 1
ATOM 836 N N . PRO A 1 104 ? -7.314 -15.407 21.616 1.00 38.03 104 PRO A N 1
ATOM 837 C CA . PRO A 1 104 ? -7.940 -15.872 20.386 1.00 38.03 104 PRO A CA 1
ATOM 838 C C . PRO A 1 104 ? -7.004 -15.530 19.231 1.00 38.03 104 PRO A C 1
ATOM 840 O O . PRO A 1 104 ? -6.566 -14.386 19.100 1.00 38.03 104 PRO A O 1
ATOM 843 N N . THR A 1 105 ? -6.648 -16.542 18.443 1.00 38.78 105 THR A N 1
ATOM 844 C CA . THR A 1 105 ? -5.684 -16.456 17.345 1.00 38.78 105 THR A CA 1
ATOM 845 C C . THR A 1 105 ? -6.026 -15.288 16.420 1.00 38.78 105 THR A C 1
ATOM 847 O O . THR A 1 105 ? -6.867 -15.418 15.529 1.00 38.78 105 THR A O 1
ATOM 850 N N . CYS A 1 106 ? -5.369 -14.143 16.609 1.00 41.78 106 CYS A N 1
ATOM 851 C CA . CYS A 1 106 ? -5.303 -13.097 15.599 1.00 41.78 106 CYS A CA 1
ATOM 852 C C . CYS A 1 106 ? -4.489 -13.687 14.450 1.00 41.78 106 CYS A C 1
ATOM 854 O O . CYS A 1 106 ? -3.264 -13.754 14.533 1.00 41.78 106 CYS A O 1
ATOM 856 N N . ARG A 1 107 ? -5.165 -14.196 13.415 1.00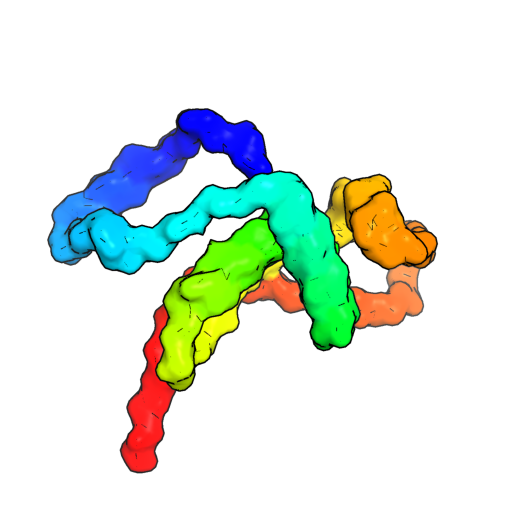 36.78 107 ARG A N 1
ATOM 857 C CA . ARG A 1 107 ? -4.526 -14.746 12.212 1.00 36.78 107 ARG A CA 1
ATOM 858 C C . ARG A 1 107 ? -3.793 -13.625 11.465 1.00 36.78 107 ARG A C 1
ATOM 860 O O . ARG A 1 107 ? -4.329 -13.044 10.531 1.00 36.78 107 ARG A O 1
ATOM 867 N N . CYS A 1 108 ? -2.574 -13.313 11.896 1.00 39.19 108 CYS A N 1
ATOM 868 C CA . CYS A 1 108 ? -1.655 -12.414 11.205 1.00 39.19 108 CYS A CA 1
ATOM 869 C C . CYS A 1 108 ? -0.785 -13.251 10.263 1.00 39.19 108 CYS A C 1
ATOM 871 O O . CYS A 1 108 ? 0.290 -13.716 10.648 1.00 39.19 108 CYS A O 1
ATOM 873 N N . PHE A 1 109 ? -1.260 -13.491 9.041 1.00 32.09 109 PHE A N 1
ATOM 874 C CA . PHE A 1 109 ? -0.440 -14.133 8.015 1.00 32.09 109 PHE A CA 1
ATOM 875 C C . PHE A 1 109 ? 0.601 -13.131 7.502 1.00 32.09 109 PHE A C 1
ATOM 877 O O . PHE A 1 109 ? 0.258 -12.114 6.907 1.00 32.09 109 PHE A O 1
ATOM 884 N N . HIS A 1 110 ? 1.879 -13.418 7.756 1.00 29.30 110 HIS A N 1
ATOM 885 C CA . HIS A 1 110 ? 3.007 -12.729 7.132 1.00 29.30 110 HIS A CA 1
ATOM 886 C C . HIS A 1 110 ? 3.354 -13.507 5.859 1.00 29.30 110 HIS A C 1
ATOM 888 O O . HIS A 1 110 ? 3.834 -14.634 5.961 1.00 29.30 110 HIS A O 1
ATOM 894 N N . ILE A 1 111 ? 3.093 -12.961 4.669 1.00 35.62 111 ILE A N 1
ATOM 895 C CA . ILE A 1 111 ? 3.530 -13.584 3.409 1.00 35.62 111 ILE A CA 1
ATOM 896 C C . ILE A 1 111 ? 4.151 -12.519 2.510 1.00 35.62 111 ILE A C 1
ATOM 898 O O . ILE A 1 111 ? 3.681 -11.386 2.501 1.00 35.62 111 ILE A O 1
ATOM 902 N N . ILE A 1 112 ? 5.216 -12.923 1.807 1.00 31.91 112 ILE A N 1
ATOM 903 C CA . ILE A 1 112 ? 6.107 -12.158 0.925 1.00 31.91 112 ILE A CA 1
ATOM 904 C C . ILE A 1 112 ? 5.437 -11.797 -0.410 1.00 31.91 112 ILE A C 1
ATOM 906 O O . ILE A 1 112 ? 4.884 -12.677 -1.061 1.00 31.91 112 ILE A O 1
ATOM 910 N N . CYS A 1 113 ? 5.507 -10.521 -0.822 1.00 29.86 113 CYS A N 1
ATOM 911 C CA . CYS A 1 113 ? 4.963 -10.013 -2.091 1.00 29.86 113 CYS A CA 1
ATOM 912 C C . CYS A 1 113 ? 5.624 -10.711 -3.289 1.00 29.86 113 CYS A C 1
ATOM 914 O O . CYS A 1 113 ? 6.795 -10.475 -3.586 1.00 29.86 113 CYS A O 1
ATOM 916 N N . LEU A 1 114 ? 4.857 -11.553 -3.980 1.00 35.47 114 LEU A N 1
ATOM 917 C CA . LEU A 1 114 ? 5.128 -11.999 -5.339 1.00 35.47 114 LEU A CA 1
ATOM 918 C C . LEU A 1 114 ? 3.858 -11.784 -6.162 1.00 35.47 114 LEU A C 1
ATOM 920 O O . LEU A 1 114 ? 2.777 -12.216 -5.761 1.00 35.47 114 LEU A O 1
ATOM 924 N N . ARG A 1 115 ? 3.999 -11.166 -7.338 1.00 38.84 115 ARG A N 1
ATOM 925 C CA . ARG A 1 115 ? 3.053 -11.379 -8.437 1.00 38.84 115 ARG A CA 1
ATOM 926 C C . ARG A 1 115 ? 3.211 -12.836 -8.856 1.00 38.84 115 ARG A C 1
ATOM 928 O O . ARG A 1 115 ? 4.207 -13.192 -9.482 1.00 38.84 115 ARG A O 1
ATOM 935 N N . ILE A 1 116 ? 2.273 -13.682 -8.451 1.00 43.03 116 ILE A N 1
ATOM 936 C CA . ILE A 1 116 ? 2.234 -15.077 -8.883 1.00 43.03 116 ILE A CA 1
ATOM 937 C C . ILE A 1 116 ? 1.306 -15.107 -10.095 1.00 43.03 116 ILE A C 1
ATOM 939 O O . ILE A 1 116 ? 0.096 -14.928 -9.962 1.00 43.03 116 ILE A O 1
ATOM 943 N N . LEU A 1 117 ? 1.891 -15.270 -11.286 1.00 33.78 117 LEU A N 1
ATOM 944 C CA . LEU A 1 117 ? 1.127 -15.629 -12.481 1.00 33.78 117 LEU A CA 1
ATOM 945 C C . LEU A 1 117 ? 0.339 -16.915 -12.180 1.00 33.78 117 LEU A C 1
ATOM 947 O O . LEU A 1 117 ? 0.870 -17.784 -11.480 1.00 33.78 117 LEU A O 1
ATOM 951 N N . PRO A 1 118 ? -0.908 -17.049 -12.662 1.00 35.91 118 PRO A N 1
ATOM 952 C CA . PRO A 1 118 ? -1.702 -18.240 -12.395 1.00 35.91 118 PRO A CA 1
ATOM 953 C C . PRO A 1 118 ? -0.941 -19.500 -12.845 1.00 35.91 118 PRO A C 1
ATOM 955 O O . PRO A 1 118 ? -0.224 -19.449 -13.849 1.00 35.91 118 PRO A O 1
ATOM 958 N N . PRO A 1 119 ? -1.077 -20.640 -12.137 1.00 38.53 119 PRO A N 1
ATOM 959 C CA . PRO A 1 119 ? -0.607 -21.906 -12.678 1.00 38.53 119 PRO A CA 1
ATOM 960 C C . PRO A 1 119 ? -1.342 -22.144 -14.000 1.00 38.53 119 PRO A C 1
ATOM 962 O O . PRO A 1 119 ? -2.568 -22.033 -14.044 1.00 38.53 119 PRO A O 1
ATOM 965 N N . CYS A 1 120 ? -0.601 -22.428 -15.075 1.00 34.69 120 CYS A N 1
ATOM 966 C CA . CYS A 1 120 ? -1.180 -22.866 -16.341 1.00 34.69 120 CYS A CA 1
ATOM 967 C C . CYS A 1 120 ? -2.118 -24.044 -16.064 1.00 34.69 120 CYS A C 1
ATOM 969 O O . CYS A 1 120 ? -1.659 -25.145 -15.763 1.00 34.69 120 CYS A O 1
ATOM 971 N N . VAL A 1 121 ? -3.425 -23.804 -16.136 1.00 36.31 121 VAL A N 1
ATOM 972 C CA . VAL A 1 121 ? -4.420 -24.872 -16.112 1.00 36.31 121 VAL A CA 1
ATOM 973 C C . VAL A 1 121 ? -4.434 -25.441 -17.528 1.00 36.31 121 VAL A C 1
ATOM 975 O O . VAL A 1 121 ? -4.845 -24.752 -18.461 1.00 36.31 121 VAL A O 1
ATOM 978 N N . SER A 1 122 ? -3.856 -26.635 -17.687 1.00 38.31 122 SER A N 1
ATOM 979 C CA . SER A 1 122 ? -4.022 -27.483 -18.877 1.00 38.31 122 SER A CA 1
ATOM 980 C C . SER A 1 122 ? -5.295 -28.303 -18.746 1.00 38.31 122 SER A C 1
ATOM 982 O O . SER A 1 122 ? -5.613 -28.675 -17.592 1.00 38.31 122 SER A O 1
#

Sequence (122 aa):
MDVSQPNNWPRVEELFRRKIWRLTELGYAAVDDTTTQQTMRELKAKGYISEPHAAVAYRALRDQLNPGEYGLFLGTAHPAKFKESVESILEKLWPCLKRSPNAPTCRCFHIICLRILPPCVS